Protein 3B57 (pdb70)

Organism: Listeria innocua serovar 6a (strain ATCC BAA-680 / CLIP 11262) (NCBI:txid272626)

Structure (mmCIF, N/CA/C/O backbone):
data_3B57
#
_entry.id   3B57
#
_cell.length_a   126.487
_cell.length_b   126.487
_cell.length_c   126.487
_cell.angle_alpha   90.00
_cell.angle_beta   90.00
_cell.angle_gamma   90.00
#
_symmetry.space_group_name_H-M   'P 41 3 2'
#
loop_
_entity.id
_entity.type
_entity.pdbx_description
1 polymer 'Lin1889 protein'
2 non-polymer 'MAGNESIUM ION'
#
loop_
_atom_site.group_PDB
_atom_site.id
_atom_site.type_symbol
_atom_site.label_atom_id
_atom_site.label_alt_id
_atom_site.label_comp_id
_atom_site.label_asym_id
_atom_site.label_entity_id
_atom_site.label_seq_id
_atom_site.pdbx_PDB_ins_code
_atom_site.Cartn_x
_atom_site.Cartn_y
_atom_site.Cartn_z
_atom_site.occupancy
_atom_site.B_iso_or_equiv
_atom_site.auth_seq_id
_atom_site.auth_comp_id
_atom_site.auth_asym_id
_atom_site.auth_atom_id
_atom_site.pdbx_PDB_model_num
ATOM 9 N N . ASN A 1 2 ? 68.762 38.499 49.794 1.00 77.62 2 ASN A N 1
ATOM 10 C CA . ASN A 1 2 ? 67.485 39.153 49.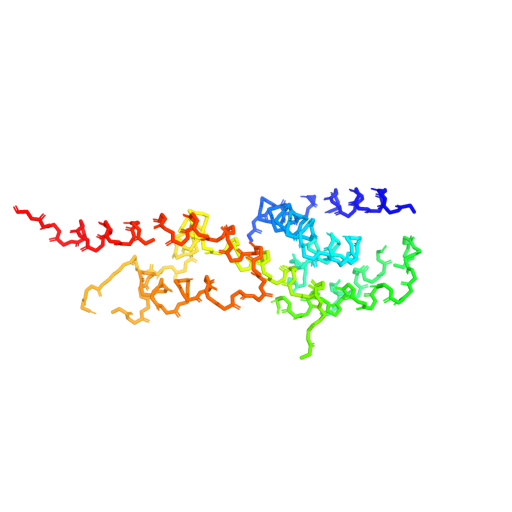503 1.00 74.24 2 ASN A CA 1
ATOM 11 C C . ASN A 1 2 ? 67.752 40.534 48.910 1.00 71.54 2 ASN A C 1
ATOM 12 O O . ASN A 1 2 ? 68.042 41.492 49.629 1.00 71.31 2 ASN A O 1
ATOM 17 N N . LYS A 1 3 ? 67.653 40.623 47.589 1.00 67.63 3 LYS A N 1
ATOM 18 C CA . LYS A 1 3 ? 67.901 41.866 46.876 1.00 63.06 3 LYS A CA 1
ATOM 19 C C . LYS A 1 3 ? 67.139 43.061 47.416 1.00 61.65 3 LYS A C 1
ATOM 20 O O . LYS A 1 3 ? 67.728 44.099 47.694 1.00 61.21 3 LYS A O 1
ATOM 26 N N . GLU A 1 4 ? 65.831 42.918 47.567 1.00 61.19 4 GLU A N 1
ATOM 27 C CA . GLU A 1 4 ? 65.019 44.026 48.051 1.00 60.84 4 GLU A CA 1
ATOM 28 C C . GLU A 1 4 ? 65.532 44.558 49.378 1.00 59.27 4 GLU A C 1
ATOM 29 O O . GLU A 1 4 ? 65.535 45.768 49.621 1.00 58.97 4 GLU A O 1
ATOM 35 N N . GLU A 1 5 ? 65.967 43.646 50.238 1.00 57.53 5 GLU A N 1
ATOM 36 C CA . GLU A 1 5 ? 66.476 44.033 51.544 1.00 56.00 5 GLU A CA 1
ATOM 37 C C . GLU A 1 5 ? 67.851 44.695 51.483 1.00 53.62 5 GLU A C 1
ATOM 38 O O . GLU A 1 5 ? 68.079 45.717 52.139 1.00 51.59 5 GLU A O 1
ATOM 44 N N . ILE A 1 6 ? 68.756 44.101 50.703 1.00 51.24 6 ILE A N 1
ATOM 45 C CA . ILE A 1 6 ? 70.110 44.617 50.536 1.00 49.06 6 ILE A CA 1
ATOM 46 C C . ILE A 1 6 ? 70.051 46.053 50.033 1.00 48.42 6 ILE A C 1
ATOM 47 O O . ILE A 1 6 ? 70.768 46.928 50.524 1.00 48.84 6 ILE A O 1
ATOM 52 N N . ILE A 1 7 ? 69.190 46.291 49.050 1.00 47.39 7 ILE A N 1
ATOM 53 C CA . ILE A 1 7 ? 69.038 47.628 48.495 1.00 46.21 7 ILE A CA 1
ATOM 54 C C . ILE A 1 7 ? 68.612 48.590 49.592 1.00 46.48 7 ILE A C 1
ATOM 55 O O . ILE A 1 7 ? 69.155 49.688 49.714 1.00 46.85 7 ILE A O 1
ATOM 60 N N . LEU A 1 8 ? 67.643 48.164 50.391 1.00 46.36 8 LEU A N 1
ATOM 61 C CA . LEU A 1 8 ? 67.130 48.987 51.477 1.00 46.74 8 LEU A CA 1
ATOM 62 C C . LEU A 1 8 ? 68.234 49.350 52.463 1.00 46.93 8 LEU A C 1
ATOM 63 O O . LEU A 1 8 ? 68.331 50.491 52.922 1.00 46.53 8 LEU A O 1
ATOM 68 N N . SER A 1 9 ? 69.053 48.356 52.791 1.00 47.01 9 SER A N 1
ATOM 69 C CA . SER A 1 9 ? 70.162 48.519 53.718 1.00 46.94 9 SER A CA 1
ATOM 70 C C . SER A 1 9 ? 71.174 49.528 53.173 1.00 46.36 9 SER A C 1
ATOM 71 O O . SER A 1 9 ? 71.575 50.465 53.863 1.00 44.16 9 SER A O 1
ATOM 74 N N . ALA A 1 10 ? 71.580 49.322 51.924 1.00 47.40 10 ALA A N 1
ATOM 75 C CA . ALA A 1 10 ? 72.529 50.208 51.266 1.00 47.57 10 ALA A CA 1
ATOM 76 C C . ALA A 1 10 ? 71.963 51.620 51.287 1.00 47.32 10 ALA A C 1
ATOM 77 O O . ALA A 1 10 ? 72.667 52.587 51.570 1.00 46.63 10 ALA A O 1
ATOM 79 N N . LYS A 1 11 ? 70.677 51.725 50.991 1.00 47.91 11 LYS A N 1
ATOM 80 C CA . LYS A 1 11 ? 70.005 53.011 50.972 1.00 48.91 11 LYS A CA 1
ATOM 81 C C . LYS A 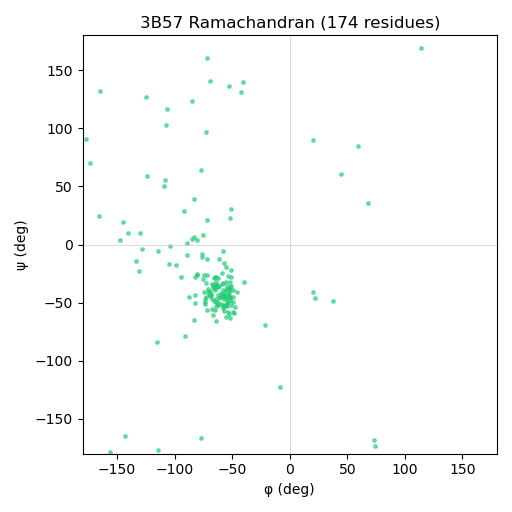1 11 ? 70.122 53.693 52.333 1.00 49.04 11 LYS A C 1
ATOM 82 O O . LYS A 1 11 ? 70.574 54.831 52.418 1.00 48.74 11 LYS A O 1
ATOM 88 N N . ASN A 1 12 ? 69.737 52.995 53.397 1.00 50.45 12 ASN A N 1
ATOM 89 C CA . ASN A 1 12 ? 69.802 53.568 54.744 1.00 52.09 12 ASN A CA 1
ATOM 90 C C . ASN A 1 12 ? 71.220 53.860 55.224 1.00 52.79 12 ASN A C 1
ATOM 91 O O . ASN A 1 12 ? 71.430 54.761 56.035 1.00 52.91 12 ASN A O 1
ATOM 96 N N . TRP A 1 13 ? 72.185 53.102 54.715 1.00 54.19 13 TRP A N 1
ATOM 97 C CA . TRP A 1 13 ? 73.582 53.289 55.079 1.00 54.61 13 TRP A CA 1
ATOM 98 C C . TRP A 1 13 ? 74.127 54.574 54.443 1.00 56.06 13 TRP A C 1
ATOM 99 O O . TRP A 1 13 ? 74.728 55.393 55.130 1.00 56.28 13 TRP A O 1
ATOM 118 N N . HIS A 1 15 ? 72.431 57.081 53.381 1.00 62.83 15 HIS A N 1
ATOM 119 C CA . HIS A 1 15 ? 71.667 58.197 53.924 1.00 64.08 15 HIS A CA 1
ATOM 120 C C . HIS A 1 15 ? 72.322 58.739 55.179 1.00 64.26 15 HIS A C 1
ATOM 121 O O . HIS A 1 15 ? 72.512 59.944 55.318 1.00 64.25 15 HIS A O 1
ATOM 128 N N . SER A 1 16 ? 72.664 57.841 56.093 1.00 64.96 16 SER A N 1
ATOM 129 C CA . SER A 1 16 ? 73.287 58.242 57.341 1.00 66.50 16 SER A CA 1
ATOM 130 C C . SER A 1 16 ? 74.779 58.419 57.154 1.00 66.80 16 SER A C 1
ATOM 131 O O . SER A 1 16 ? 75.575 58.070 58.022 1.00 67.71 16 SER A O 1
ATOM 134 N N . HIS A 1 17 ? 75.156 58.974 56.015 1.00 66.86 17 HIS A N 1
ATOM 135 C CA . HIS A 1 17 ? 76.560 59.186 55.730 1.00 67.54 17 HIS A CA 1
ATOM 136 C C . HIS A 1 17 ? 76.729 60.448 54.881 1.00 68.53 17 HIS A C 1
ATOM 137 O O . HIS A 1 17 ? 77.838 60.790 54.463 1.00 69.47 17 HIS A O 1
ATOM 144 N N . PHE A 1 18 ? 75.615 61.138 54.641 1.00 68.77 18 PHE A N 1
ATOM 145 C CA . PHE A 1 18 ? 75.596 62.357 53.835 1.00 67.58 18 PHE A CA 1
ATOM 146 C C . PHE A 1 18 ? 74.602 63.393 54.366 1.00 67.10 18 PHE A C 1
ATOM 147 O O . PHE A 1 18 ? 73.791 63.105 55.252 1.00 66.95 18 PHE A O 1
ATOM 155 N N . HIS A 1 25 ? 77.044 65.807 45.735 1.00 82.30 25 HIS A N 1
ATOM 156 C CA . HIS A 1 25 ? 76.824 66.746 46.824 1.00 82.10 25 HIS A CA 1
ATOM 157 C C . HIS A 1 25 ? 76.234 66.001 48.037 1.00 79.11 25 HIS A C 1
ATOM 158 O O . HIS A 1 25 ? 76.836 65.045 48.531 1.00 78.17 25 HIS A O 1
ATOM 165 N N . ASP A 1 26 ? 75.067 66.428 48.512 1.00 75.56 26 ASP A N 1
ATOM 166 C CA . ASP A 1 26 ? 74.437 65.789 49.663 1.00 72.43 26 ASP A CA 1
ATOM 167 C C . ASP A 1 26 ? 73.754 64.462 49.312 1.00 68.98 26 ASP A C 1
ATOM 168 O O . ASP A 1 26 ? 73.973 63.883 48.242 1.00 67.58 26 ASP A O 1
ATOM 173 N N . TRP A 1 27 ? 72.936 63.986 50.244 1.00 64.41 27 TRP A N 1
ATOM 174 C CA . TRP A 1 27 ? 72.184 62.753 50.079 1.00 59.09 27 TRP A CA 1
ATOM 175 C C . TRP A 1 27 ? 71.175 62.948 48.943 1.00 57.61 27 TRP A C 1
ATOM 176 O O . TRP A 1 27 ? 70.956 62.047 48.132 1.00 57.58 27 TRP A O 1
ATOM 187 N N . SER A 1 28 ? 70.580 64.137 48.880 1.00 55.32 28 SER A N 1
ATOM 188 C CA . SER A 1 28 ? 69.608 64.458 47.841 1.00 52.71 28 SER A CA 1
ATOM 189 C C . SER A 1 28 ? 70.139 64.088 46.459 1.00 51.77 28 SER A C 1
ATOM 190 O O . SER A 1 28 ? 69.395 63.600 45.605 1.00 51.15 28 SER A O 1
ATOM 193 N N . HIS A 1 29 ? 71.429 64.330 46.246 1.00 49.99 29 HIS A N 1
ATOM 194 C CA . HIS A 1 29 ? 72.064 64.027 44.970 1.00 46.51 29 HIS A CA 1
ATOM 195 C C . HIS A 1 29 ? 72.062 62.531 44.696 1.00 45.15 29 HIS A C 1
ATOM 196 O O . HIS A 1 29 ? 71.561 62.082 43.666 1.00 44.89 29 HIS A O 1
ATOM 203 N N . ILE A 1 30 ? 72.629 61.758 45.616 1.00 43.26 30 ILE A N 1
ATOM 204 C CA . ILE A 1 30 ? 72.674 60.312 45.449 1.00 42.25 30 ILE A CA 1
ATOM 205 C C . ILE A 1 30 ? 71.285 59.733 45.160 1.00 41.48 30 ILE A C 1
ATOM 206 O O . ILE A 1 30 ? 71.070 59.126 44.107 1.00 40.44 30 ILE A O 1
ATOM 211 N N . LYS A 1 31 ? 70.336 59.933 46.070 1.00 40.09 31 LYS A N 1
ATOM 212 C CA . LYS A 1 31 ? 68.993 59.416 45.833 1.00 40.16 31 LYS A CA 1
ATOM 213 C C . LYS A 1 31 ? 68.432 59.814 44.447 1.00 39.00 31 LYS A C 1
ATOM 214 O O . LYS A 1 31 ? 67.609 59.094 43.889 1.00 39.80 31 LYS A O 1
ATOM 220 N N . ARG A 1 32 ? 68.860 60.947 43.890 1.00 37.64 32 ARG A N 1
ATOM 221 C CA . ARG A 1 32 ? 68.379 61.361 42.563 1.00 35.63 32 ARG A CA 1
ATOM 222 C C . ARG A 1 32 ? 69.034 60.477 41.497 1.00 35.71 32 ARG A C 1
ATOM 223 O O . ARG A 1 32 ? 68.359 59.975 40.600 1.00 35.98 32 ARG A O 1
ATOM 231 N N . VAL A 1 33 ? 70.348 60.284 41.603 1.00 35.07 33 VAL A N 1
ATOM 232 C CA . VAL A 1 33 ? 71.074 59.456 40.644 1.00 33.85 33 VAL A CA 1
ATOM 233 C C . VAL A 1 33 ? 70.552 58.027 40.707 1.00 33.29 33 VAL A C 1
ATOM 234 O O . VAL A 1 33 ? 70.599 57.288 39.724 1.00 33.36 33 VAL A O 1
ATOM 238 N N . TRP A 1 34 ? 70.060 57.658 41.884 1.00 32.13 34 TRP A N 1
ATOM 239 C CA . TRP A 1 34 ? 69.490 56.343 42.122 1.00 31.56 34 TRP A CA 1
ATOM 240 C C . TRP A 1 34 ? 68.141 56.289 41.399 1.00 31.75 34 TRP A C 1
ATOM 241 O O . TRP A 1 34 ? 67.918 55.421 40.551 1.00 31.27 34 TRP A O 1
ATOM 252 N N . LYS A 1 35 ? 67.250 57.226 41.718 1.00 31.81 35 LYS A N 1
ATOM 253 C CA . LYS A 1 35 ? 65.938 57.274 41.072 1.00 31.87 35 LYS A CA 1
ATOM 254 C C . LYS A 1 35 ? 66.094 57.387 39.560 1.00 32.57 35 LYS A C 1
ATOM 255 O O . LYS A 1 35 ? 65.371 56.744 38.796 1.00 32.58 35 LYS A O 1
ATOM 261 N N . LEU A 1 36 ? 67.044 58.217 39.142 1.00 32.01 36 LEU A N 1
ATOM 262 C CA . LEU A 1 36 ? 67.301 58.452 37.733 1.00 32.86 36 LEU A CA 1
ATOM 263 C C . LEU A 1 36 ? 67.775 57.199 37.018 1.00 33.57 36 LEU A C 1
ATOM 264 O O . LEU A 1 36 ? 67.288 56.864 35.937 1.00 34.27 36 LEU A O 1
ATOM 269 N N . SER A 1 37 ? 68.733 56.500 37.611 1.00 33.36 37 SER A N 1
ATOM 270 C CA . SER A 1 37 ? 69.216 55.294 36.966 1.00 33.00 37 SER A CA 1
ATOM 271 C C . SER A 1 37 ? 68.095 54.244 36.971 1.00 32.65 37 SER A C 1
ATOM 272 O O . SER A 1 37 ? 67.967 53.465 36.028 1.00 32.46 37 SER A O 1
ATOM 275 N N . LYS A 1 38 ? 67.274 54.222 38.017 1.00 31.28 38 LYS A N 1
ATOM 276 C CA . LYS A 1 38 ? 66.179 53.266 38.050 1.00 31.91 38 LYS A CA 1
ATOM 277 C C . LYS A 1 38 ? 65.267 53.511 36.843 1.00 33.96 38 LYS A C 1
ATOM 278 O O . LYS A 1 38 ? 64.961 52.582 36.087 1.00 35.47 38 LYS A O 1
ATOM 284 N N . GLU A 1 39 ? 64.859 54.769 36.660 1.00 35.57 39 GLU A N 1
ATOM 285 C CA . GLU A 1 39 ? 63.981 55.193 35.556 1.00 34.58 39 GLU A CA 1
ATOM 286 C C . GLU A 1 39 ? 64.542 54.793 34.196 1.00 32.53 39 GLU A C 1
ATOM 287 O O . GLU A 1 39 ? 63.843 54.231 33.364 1.00 33.22 39 GLU A O 1
ATOM 293 N N . ILE A 1 40 ? 65.809 55.102 33.983 1.00 30.02 40 ILE A N 1
ATOM 294 C CA . ILE A 1 40 ? 66.475 54.784 32.747 1.00 30.81 40 ILE A CA 1
ATOM 295 C C . ILE A 1 40 ? 66.487 53.294 32.397 1.00 34.75 40 ILE A C 1
ATOM 296 O O . ILE A 1 40 ? 66.257 52.913 31.240 1.00 36.11 40 ILE A O 1
ATOM 301 N N . GLN A 1 41 ? 66.762 52.444 33.387 1.00 35.99 41 GLN A N 1
ATOM 302 C CA . GLN A 1 41 ? 66.847 51.007 33.130 1.00 35.77 41 GLN A CA 1
ATOM 303 C C . GLN A 1 41 ? 65.520 50.426 32.677 1.00 35.52 41 GLN A C 1
ATOM 304 O O . GLN A 1 41 ? 65.483 49.538 31.819 1.00 34.33 41 GLN A O 1
ATOM 310 N N . SER A 1 42 ? 64.436 50.946 33.245 1.00 35.43 42 SER A N 1
ATOM 311 C CA . SER A 1 42 ? 63.096 50.484 32.904 1.00 35.74 42 SER A CA 1
ATOM 312 C C . SER A 1 42 ? 62.819 50.635 31.410 1.00 34.22 42 SER A C 1
ATOM 313 O O . SER A 1 42 ? 61.775 50.212 30.919 1.00 33.28 42 SER A O 1
ATOM 316 N N . LYS A 1 43 ? 63.745 51.252 30.691 1.00 33.40 43 LYS A N 1
ATOM 317 C CA . LYS A 1 43 ? 63.557 51.425 29.265 1.00 33.77 43 LYS A CA 1
ATOM 318 C C . LYS A 1 43 ? 64.798 51.049 28.493 1.00 34.58 43 LYS A C 1
ATOM 319 O O . LYS A 1 43 ? 64.753 50.891 27.273 1.00 35.35 43 LYS A O 1
ATOM 325 N N . GLU A 1 44 ? 65.916 50.905 29.190 1.00 33.96 44 GLU A N 1
ATOM 326 C CA . GLU A 1 44 ? 67.150 50.524 28.513 1.00 34.85 44 GLU A CA 1
ATOM 327 C C . GLU A 1 44 ? 67.631 49.147 28.961 1.00 35.23 44 GLU A C 1
ATOM 328 O O . GLU A 1 44 ? 68.606 48.617 28.433 1.00 34.65 44 GLU A O 1
ATOM 334 N N . GLY A 1 45 ? 66.948 48.574 29.945 1.00 34.94 45 GLY A N 1
ATOM 335 C CA . GLY A 1 45 ? 67.330 47.259 30.426 1.00 36.20 45 GLY A CA 1
ATOM 336 C C . GLY A 1 45 ? 68.586 47.206 31.279 1.00 35.82 45 GLY A C 1
ATOM 337 O O . GLY A 1 45 ? 69.147 48.245 31.627 1.00 38.00 45 GLY A O 1
ATOM 338 N N . GLY A 1 46 ? 69.016 45.988 31.617 1.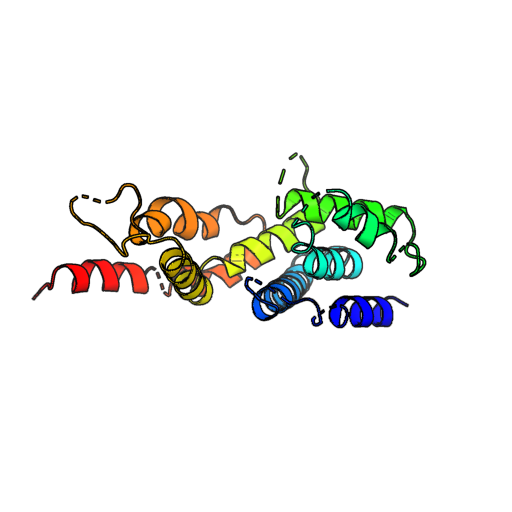00 33.78 46 GLY A N 1
ATOM 339 C CA . GLY A 1 46 ? 70.204 45.781 32.431 1.00 30.76 46 GLY A CA 1
ATOM 340 C C . GLY A 1 46 ? 69.853 45.182 33.782 1.00 30.06 46 GLY A C 1
ATOM 341 O O . GLY A 1 46 ? 68.679 45.112 34.140 1.00 29.05 46 GLY A O 1
ATOM 342 N N . ASP A 1 47 ? 70.868 44.745 34.526 1.00 29.13 47 ASP A N 1
ATOM 343 C CA . ASP A 1 47 ? 70.687 44.154 35.859 1.00 30.74 47 ASP A CA 1
ATOM 344 C C . ASP A 1 47 ? 70.327 45.279 36.834 1.00 31.36 47 ASP A C 1
ATOM 345 O O . ASP A 1 47 ? 71.208 45.971 37.358 1.00 30.84 47 ASP A O 1
ATOM 350 N N . LEU A 1 48 ? 69.034 45.444 37.087 1.00 30.81 48 LEU A N 1
ATOM 351 C CA . LEU A 1 48 ? 68.552 46.491 37.981 1.00 30.90 48 LEU A CA 1
ATOM 352 C C . LEU A 1 48 ? 69.228 46.504 39.357 1.00 32.57 48 LEU A C 1
ATOM 353 O O . LEU A 1 48 ? 69.509 47.567 39.920 1.00 33.06 48 LEU A O 1
ATOM 358 N N . PHE A 1 49 ? 69.488 45.323 39.903 1.00 34.35 49 PHE A N 1
ATOM 359 C CA . PHE A 1 49 ? 70.121 45.221 41.214 1.00 35.29 49 PHE A CA 1
ATOM 360 C C . PHE A 1 49 ? 71.567 45.678 41.151 1.00 35.79 49 PHE A C 1
ATOM 361 O O . PHE A 1 49 ? 72.079 46.338 42.057 1.00 34.86 49 PHE A O 1
ATOM 369 N N . THR A 1 50 ? 72.227 45.311 40.070 1.00 35.97 50 THR A N 1
ATOM 370 C CA . THR A 1 50 ? 73.607 45.683 39.894 1.00 37.55 50 THR A CA 1
ATOM 371 C C . THR A 1 50 ? 73.728 47.209 39.715 1.00 38.25 50 THR A C 1
ATOM 372 O O . THR A 1 50 ? 74.690 47.828 40.189 1.00 38.41 50 THR A O 1
ATOM 376 N N . ILE A 1 51 ? 72.722 47.792 39.055 1.00 37.24 51 ILE A N 1
ATOM 377 C CA . ILE A 1 51 ? 72.621 49.231 38.768 1.00 34.97 51 ILE A CA 1
ATOM 378 C C . ILE A 1 51 ? 72.262 50.036 40.012 1.00 33.95 51 ILE A C 1
ATOM 379 O O . ILE A 1 51 ? 72.921 51.018 40.345 1.00 33.94 51 ILE A O 1
ATOM 384 N N . GLU A 1 52 ? 71.205 49.607 40.688 1.00 33.62 52 GLU A N 1
ATOM 385 C CA . GLU A 1 52 ? 70.719 50.274 41.887 1.00 33.17 52 GLU A CA 1
ATOM 386 C C . GLU A 1 52 ? 71.798 50.486 42.965 1.00 33.40 52 GLU A C 1
ATOM 387 O O . GLU A 1 52 ? 71.815 51.527 43.621 1.00 33.96 52 GLU A O 1
ATOM 393 N N . LEU A 1 53 ? 72.696 49.516 43.145 1.00 32.62 53 LEU A N 1
ATOM 394 C CA . LEU A 1 53 ? 73.740 49.656 44.153 1.00 32.98 53 LEU A CA 1
ATOM 395 C C . LEU A 1 53 ? 74.892 50.477 43.631 1.00 34.22 53 LEU A C 1
ATOM 396 O O . LEU A 1 53 ? 75.422 51.327 44.344 1.00 36.91 53 LEU A O 1
ATOM 401 N N . ALA A 1 54 ? 75.307 50.237 42.398 1.00 33.16 54 ALA A N 1
ATOM 402 C CA . ALA A 1 54 ? 76.409 51.029 41.895 1.00 33.45 54 ALA A CA 1
ATOM 403 C C . ALA A 1 54 ? 75.981 52.488 41.988 1.00 35.26 54 ALA A C 1
ATOM 404 O O . ALA A 1 54 ? 76.778 53.343 42.354 1.00 37.85 54 ALA A O 1
ATOM 406 N N . ALA A 1 55 ? 74.714 52.770 41.688 1.00 36.14 55 ALA A N 1
ATOM 407 C CA . ALA A 1 55 ? 74.207 54.141 41.750 1.00 36.81 55 ALA A CA 1
ATOM 408 C C . ALA A 1 55 ? 74.275 54.712 43.159 1.00 37.82 55 ALA A C 1
ATOM 409 O O . ALA A 1 55 ? 74.650 55.865 43.348 1.00 39.00 55 ALA A O 1
ATOM 411 N N . LEU A 1 56 ? 73.889 53.908 44.142 1.00 38.29 56 LEU A N 1
ATOM 412 C CA . LEU A 1 56 ? 73.914 54.355 45.519 1.00 38.79 56 LEU A CA 1
ATOM 413 C C . LEU A 1 56 ? 75.322 54.489 46.099 1.00 41.41 56 LEU A C 1
ATOM 414 O O . LEU A 1 56 ? 75.524 55.279 47.019 1.00 42.85 56 LEU A O 1
ATOM 419 N N . PHE A 1 57 ? 76.289 53.734 45.572 1.00 42.73 57 PHE A N 1
ATOM 420 C CA . PHE A 1 57 ? 77.665 53.808 46.072 1.00 45.31 57 PHE A CA 1
ATOM 421 C C . PHE A 1 57 ? 78.593 54.581 45.140 1.00 48.60 57 PHE A C 1
ATOM 422 O O . PHE A 1 57 ? 79.769 54.745 45.449 1.00 50.12 57 PHE A O 1
ATOM 430 N N . HIS A 1 58 ? 78.080 55.059 44.010 1.00 51.75 58 HIS A N 1
ATOM 431 C CA . HIS A 1 58 ? 78.921 55.770 43.048 1.00 54.67 58 HIS A CA 1
ATOM 432 C C . HIS A 1 58 ? 79.653 56.954 43.647 1.00 56.91 58 HIS A C 1
ATOM 433 O O . HIS A 1 58 ? 80.653 57.416 43.101 1.00 56.53 58 HIS A O 1
ATOM 440 N N . ASP A 1 59 ? 79.159 57.424 44.784 1.00 60.37 59 ASP A N 1
ATOM 441 C CA . ASP A 1 59 ? 79.740 58.585 45.435 1.00 64.22 59 ASP A CA 1
ATOM 442 C C . ASP A 1 59 ? 80.163 58.295 46.862 1.00 65.34 59 ASP A C 1
ATOM 443 O O . ASP A 1 59 ? 79.697 58.941 47.797 1.00 65.77 59 ASP A O 1
ATOM 448 N N . TYR A 1 60 ? 81.052 57.330 47.029 1.00 66.92 60 TYR A N 1
ATOM 449 C CA . TYR A 1 60 ? 81.513 56.968 48.356 1.00 68.21 60 TYR A CA 1
ATOM 450 C C . TYR A 1 60 ? 83.026 56.906 48.331 1.00 70.51 60 TYR A C 1
ATOM 451 O O . TYR A 1 60 ? 83.698 57.046 49.356 1.00 69.98 60 TYR A O 1
ATOM 460 N N . SER A 1 61 ? 83.551 56.700 47.130 1.00 73.91 61 SER A N 1
ATOM 461 C CA . SER A 1 61 ? 84.984 56.607 46.915 1.00 76.32 61 SER A CA 1
ATOM 462 C C . SER A 1 61 ? 85.659 57.985 46.934 1.00 77.82 61 SER A C 1
ATOM 463 O O . SER A 1 61 ? 86.202 58.439 45.923 1.00 78.60 61 SER A O 1
ATOM 466 N N . ASP A 1 62 ? 85.613 58.641 48.094 1.00 79.39 62 ASP A N 1
ATOM 467 C CA . ASP A 1 62 ? 86.224 59.960 48.286 1.00 81.01 62 ASP A CA 1
ATOM 468 C C . ASP A 1 62 ? 86.173 60.415 49.750 1.00 80.30 62 ASP A C 1
ATOM 469 O O . ASP A 1 62 ? 86.716 59.763 50.639 1.00 78.92 62 ASP A O 1
ATOM 474 N N . GLN A 1 70 ? 91.484 54.109 48.638 1.00 79.56 70 GLN A N 1
ATOM 475 C CA . GLN A 1 70 ? 91.176 52.752 48.209 1.00 80.17 70 GLN A CA 1
ATOM 476 C C . GLN A 1 70 ? 90.565 51.935 49.348 1.00 80.32 70 GLN A C 1
ATOM 477 O O . GLN A 1 70 ? 90.064 50.825 49.135 1.00 80.82 70 GLN A O 1
ATOM 483 N N . GLU A 1 71 ? 90.614 52.482 50.560 1.00 79.23 71 GLU A N 1
ATOM 484 C CA . GLU A 1 71 ? 90.051 51.804 51.726 1.00 77.49 71 GLU A CA 1
ATOM 485 C C . GLU A 1 71 ? 88.531 51.828 51.600 1.00 75.18 71 GLU A C 1
ATOM 486 O O . GLU A 1 71 ? 87.853 50.841 51.893 1.00 75.11 71 GLU A O 1
ATOM 492 N N . ALA A 1 72 ? 88.009 52.965 51.153 1.00 72.49 72 ALA A N 1
ATOM 493 C CA . ALA A 1 72 ? 86.576 53.128 50.966 1.00 69.72 72 ALA A CA 1
ATOM 494 C C . ALA A 1 72 ? 86.085 51.992 50.082 1.00 67.72 72 ALA A C 1
ATOM 495 O O . ALA A 1 72 ? 85.107 51.320 50.396 1.00 67.04 72 ALA A O 1
ATOM 497 N N . THR A 1 73 ? 86.777 51.785 48.971 1.00 66.07 73 THR A N 1
ATOM 498 C CA . THR A 1 73 ? 86.418 50.724 48.044 1.00 65.05 73 THR A CA 1
ATOM 499 C C . THR A 1 73 ? 86.414 49.381 48.757 1.00 64.48 73 THR A C 1
ATOM 500 O O . THR A 1 73 ? 85.484 48.581 48.617 1.00 65.30 73 THR A O 1
ATOM 504 N N . LYS A 1 74 ? 87.467 49.131 49.523 1.00 62.55 74 LYS A N 1
ATOM 505 C CA . LYS A 1 74 ? 87.569 47.877 50.233 1.00 60.84 74 LYS A CA 1
ATOM 506 C C . LYS A 1 74 ? 86.448 47.764 51.268 1.00 59.39 74 LYS A C 1
ATOM 507 O O . LYS A 1 74 ? 86.011 46.661 51.603 1.00 60.88 74 LYS A O 1
ATOM 513 N N . THR A 1 75 ? 85.968 48.902 51.761 1.00 56.16 75 THR A N 1
ATOM 514 C CA . THR A 1 75 ? 84.882 48.907 52.742 1.00 52.95 75 THR A CA 1
ATOM 515 C C . THR A 1 75 ? 83.577 48.441 52.099 1.00 51.38 75 THR A C 1
ATOM 516 O O . THR A 1 75 ? 82.818 47.665 52.686 1.00 50.50 75 THR A O 1
ATOM 520 N N . LEU A 1 76 ? 83.322 48.929 50.890 1.00 49.45 76 LEU A N 1
ATOM 521 C CA . LEU A 1 76 ? 82.124 48.540 50.166 1.00 48.39 76 LEU A CA 1
ATOM 522 C C . LEU A 1 76 ? 82.165 47.036 49.905 1.00 48.00 76 LEU A C 1
ATOM 523 O O . LEU A 1 76 ? 81.215 46.312 50.230 1.00 46.56 76 LEU A O 1
ATOM 528 N N . ILE A 1 77 ? 83.266 46.559 49.327 1.00 47.13 77 ILE A N 1
ATOM 529 C CA . ILE A 1 77 ? 83.374 45.134 49.039 1.00 47.25 77 ILE A CA 1
ATOM 530 C C . ILE A 1 77 ? 82.992 44.347 50.286 1.00 48.66 77 ILE A C 1
ATOM 531 O O . ILE A 1 77 ? 82.162 43.436 50.237 1.00 49.44 77 ILE A O 1
ATOM 536 N N . ASN A 1 78 ? 83.588 44.725 51.407 1.00 48.85 78 ASN A N 1
ATOM 537 C CA . ASN A 1 78 ? 83.302 44.078 52.672 1.00 49.53 78 ASN A CA 1
ATOM 538 C C . ASN A 1 78 ? 81.811 44.065 52.957 1.00 49.29 78 ASN A C 1
ATOM 539 O O . ASN A 1 78 ? 81.204 43.008 53.132 1.00 47.91 78 ASN A O 1
ATOM 544 N N . TRP A 1 79 ? 81.228 45.255 53.001 1.00 50.46 79 TRP A N 1
ATOM 545 C CA . TRP A 1 79 ? 79.808 45.386 53.263 1.00 51.51 79 TRP A CA 1
ATOM 546 C C . TRP A 1 79 ? 79.042 44.476 52.301 1.00 52.93 79 TRP A C 1
ATOM 547 O O . TRP A 1 79 ? 78.041 43.871 52.676 1.00 53.92 79 TRP A O 1
ATOM 566 N N . GLU A 1 81 ? 80.242 41.618 50.624 1.00 55.91 81 GLU A N 1
ATOM 567 C CA . GLU A 1 81 ? 80.512 40.202 50.816 1.00 54.28 81 GLU A CA 1
ATOM 568 C C . GLU A 1 81 ? 79.681 39.786 52.021 1.00 54.05 81 GLU A C 1
ATOM 569 O O . GLU A 1 81 ? 79.063 38.725 52.022 1.00 54.12 81 GLU A O 1
ATOM 575 N N . THR A 1 82 ? 79.639 40.651 53.029 1.00 53.57 82 THR A N 1
ATOM 576 C CA . THR A 1 82 ? 78.865 40.374 54.229 1.00 55.15 82 THR A CA 1
ATOM 577 C C . THR A 1 82 ? 77.390 40.163 53.895 1.00 54.80 82 THR A C 1
ATOM 578 O O . THR A 1 82 ? 76.664 39.507 54.639 1.00 55.11 82 THR A O 1
ATOM 582 N N . LYS A 1 83 ? 76.940 40.729 52.784 1.00 54.51 83 LYS A N 1
ATOM 583 C CA . LYS A 1 83 ? 75.550 40.568 52.383 1.00 53.98 83 LYS A CA 1
ATOM 584 C C . LYS A 1 83 ? 75.416 39.324 51.521 1.00 54.18 83 LYS A C 1
ATOM 585 O O . LYS A 1 83 ? 74.331 39.001 51.041 1.00 55.30 83 LYS A O 1
ATOM 591 N N . GLU A 1 84 ? 76.531 38.631 51.323 1.00 53.05 84 GLU A N 1
ATOM 592 C CA . GLU A 1 8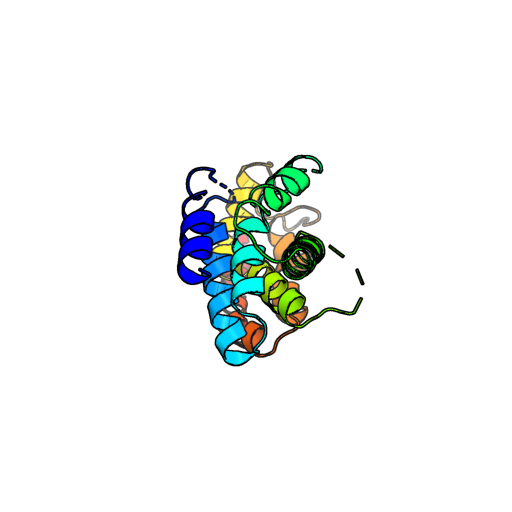4 ? 76.531 37.408 50.541 1.00 52.03 84 GLU A CA 1
ATOM 593 C C . GLU A 1 84 ? 76.249 37.655 49.068 1.00 50.33 84 GLU A C 1
ATOM 594 O O . GLU A 1 84 ? 75.583 36.852 48.417 1.00 50.38 84 GLU A O 1
ATOM 600 N N . ILE A 1 85 ? 76.729 38.768 48.535 1.00 48.85 85 ILE A N 1
ATOM 601 C CA . ILE A 1 85 ? 76.515 39.027 47.121 1.00 47.50 85 ILE A CA 1
ATOM 602 C C . ILE A 1 85 ? 77.638 38.290 46.397 1.00 47.26 85 ILE A C 1
ATOM 603 O O . ILE A 1 85 ? 78.806 38.512 46.685 1.00 46.82 85 ILE A O 1
ATOM 608 N N . PRO A 1 86 ? 77.301 37.384 45.468 1.00 47.25 86 PRO A N 1
ATOM 609 C CA . PRO A 1 86 ? 78.328 36.638 44.727 1.00 47.45 86 PRO A CA 1
ATOM 610 C C . PRO A 1 86 ? 79.467 37.586 44.375 1.00 49.15 86 PRO A C 1
ATOM 611 O O . PRO A 1 86 ? 79.209 38.733 44.013 1.00 50.43 86 PRO A O 1
ATOM 615 N N . SER A 1 87 ? 80.715 37.132 44.477 1.00 50.46 87 SER A N 1
ATOM 616 C CA . SER A 1 87 ? 81.850 38.012 44.178 1.00 51.80 87 SER A CA 1
ATOM 617 C C . SER A 1 87 ? 81.812 38.489 42.736 1.00 53.42 87 SER A C 1
ATOM 618 O O . SER A 1 87 ? 82.545 39.401 42.351 1.00 53.74 87 SER A O 1
ATOM 621 N N . GLU A 1 88 ? 80.960 37.861 41.937 1.00 55.68 88 GLU A N 1
ATOM 622 C CA . GLU A 1 88 ? 80.841 38.239 40.541 1.00 58.05 88 GLU A CA 1
ATOM 623 C C . GLU A 1 88 ? 80.087 39.566 40.403 1.00 56.71 88 GLU A C 1
ATOM 624 O O . GLU A 1 88 ? 80.460 40.418 39.598 1.00 56.63 88 GLU A O 1
ATOM 630 N N . LEU A 1 89 ? 79.030 39.730 41.192 1.00 55.34 89 LEU A N 1
ATOM 631 C CA . LEU A 1 89 ? 78.242 40.954 41.175 1.00 54.31 89 LEU A CA 1
ATOM 632 C C . LEU A 1 89 ? 79.059 42.102 41.759 1.00 54.02 89 LEU A C 1
ATOM 633 O O . LEU A 1 89 ? 79.062 43.205 41.211 1.00 53.70 89 LEU A O 1
ATOM 638 N N . ILE A 1 90 ? 79.747 41.838 42.871 1.00 53.24 90 ILE A N 1
ATOM 639 C CA . ILE A 1 90 ? 80.578 42.845 43.529 1.00 51.35 90 ILE A CA 1
ATOM 640 C C . ILE A 1 90 ? 81.542 43.400 42.492 1.00 52.45 90 ILE A C 1
ATOM 641 O O . ILE A 1 90 ? 81.784 44.607 42.417 1.00 53.63 90 ILE A O 1
ATOM 646 N N . LYS A 1 91 ? 82.097 42.501 41.690 1.00 52.30 91 LYS A N 1
ATOM 647 C CA . LYS A 1 91 ? 83.045 42.902 40.664 1.00 53.05 91 LYS A CA 1
ATOM 648 C C . LYS A 1 91 ? 82.392 43.915 39.718 1.00 52.38 91 LYS A C 1
ATOM 649 O O . LYS A 1 91 ? 82.911 45.019 39.527 1.00 50.53 91 LYS A O 1
ATOM 655 N N . LYS A 1 92 ? 81.241 43.545 39.154 1.00 51.75 92 LYS A N 1
ATOM 656 C CA . LYS A 1 92 ? 80.517 44.423 38.235 1.00 51.70 92 LYS A CA 1
ATOM 657 C C . LYS A 1 92 ? 80.169 45.770 38.881 1.00 51.32 92 LYS A C 1
ATOM 658 O O . LYS A 1 92 ? 80.457 46.837 38.322 1.00 50.82 92 LYS A O 1
ATOM 664 N N . ILE A 1 93 ? 79.547 45.711 40.056 1.00 50.44 93 ILE A N 1
ATOM 665 C CA . ILE A 1 93 ? 79.160 46.911 40.786 1.00 50.20 93 ILE A CA 1
ATOM 666 C C . ILE A 1 93 ? 80.357 47.851 40.944 1.00 51.12 93 ILE A C 1
ATOM 667 O O . ILE A 1 93 ? 80.250 49.055 40.699 1.00 51.72 93 ILE A O 1
ATOM 672 N N . ILE A 1 94 ? 81.504 47.311 41.334 1.00 50.92 94 ILE A N 1
ATOM 673 C CA . ILE A 1 94 ? 82.669 48.164 41.481 1.00 51.03 94 ILE A CA 1
ATOM 674 C C . ILE A 1 94 ? 83.153 48.686 40.131 1.00 52.02 94 ILE A C 1
ATOM 675 O O . ILE A 1 94 ? 83.472 49.868 40.004 1.00 52.19 94 ILE A O 1
ATOM 680 N N . ARG A 1 95 ? 83.196 47.814 39.124 1.00 53.65 95 ARG A N 1
ATOM 681 C CA . ARG A 1 95 ? 83.624 48.216 37.782 1.00 54.90 95 ARG A CA 1
ATOM 682 C C . ARG A 1 95 ? 82.777 49.402 37.302 1.00 53.56 95 ARG A C 1
ATOM 683 O O . ARG A 1 95 ? 83.290 50.321 36.660 1.00 52.10 95 ARG A O 1
ATOM 691 N N . ILE A 1 96 ? 81.483 49.369 37.627 1.00 51.49 96 ILE A N 1
ATOM 692 C CA . ILE A 1 96 ? 80.553 50.430 37.252 1.00 48.93 96 ILE A CA 1
ATOM 693 C C . ILE A 1 96 ? 80.936 51.737 37.931 1.00 49.63 96 ILE A C 1
ATOM 694 O O . ILE A 1 96 ? 81.095 52.768 37.275 1.00 50.32 96 ILE A O 1
ATOM 699 N N . ILE A 1 97 ? 81.084 51.690 39.249 1.00 49.04 97 ILE A N 1
ATOM 700 C CA . ILE A 1 97 ? 81.440 52.877 40.000 1.00 49.30 97 ILE A CA 1
ATOM 701 C C . ILE A 1 97 ? 82.676 53.553 39.412 1.00 52.58 97 ILE A C 1
ATOM 702 O O . ILE A 1 97 ? 82.795 54.778 39.443 1.00 53.56 97 ILE A O 1
ATOM 707 N N . GLN A 1 98 ? 83.583 52.758 38.853 1.00 55.83 98 GLN A N 1
ATOM 708 C CA . GLN A 1 98 ? 84.804 53.296 38.255 1.00 59.00 98 GLN A CA 1
ATOM 709 C C . GLN A 1 98 ? 84.557 54.060 36.955 1.00 60.49 98 GLN A C 1
ATOM 710 O O . GLN A 1 98 ? 85.195 55.078 36.700 1.00 61.38 98 GLN A O 1
ATOM 716 N N . SER A 1 99 ? 83.636 53.570 36.133 1.00 62.09 99 SER A N 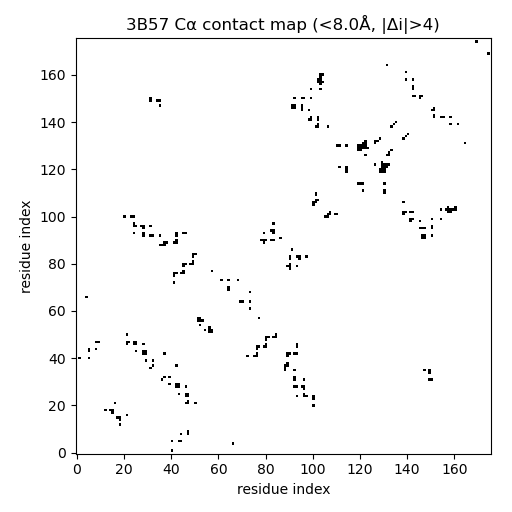1
ATOM 717 C CA . SER A 1 99 ? 83.336 54.229 34.870 1.00 63.18 99 SER A CA 1
ATOM 718 C C . SER A 1 99 ? 82.493 55.482 35.093 1.00 64.15 99 SER A C 1
ATOM 719 O O . SER A 1 99 ? 82.261 56.262 34.170 1.00 64.53 99 SER A O 1
ATOM 722 N N . VAL A 1 100 ? 82.039 55.674 36.325 1.00 64.86 100 VAL A N 1
ATOM 723 C CA . VAL A 1 100 ? 81.228 56.834 36.664 1.00 65.54 100 VAL A CA 1
ATOM 724 C C . VAL A 1 100 ? 82.109 57.979 37.133 1.00 66.83 100 VAL A C 1
ATOM 725 O O . VAL A 1 100 ? 82.386 58.912 36.381 1.00 66.13 100 VAL A O 1
ATOM 729 N N . SER A 1 101 ? 82.541 57.897 38.388 1.00 69.27 101 SER A N 1
ATOM 730 C CA . SER A 1 101 ? 83.403 58.912 38.977 1.00 70.87 101 SER A CA 1
ATOM 731 C C . SER A 1 101 ? 84.858 58.509 38.769 1.00 70.54 101 SER A C 1
ATOM 732 O O . SER A 1 101 ? 85.296 58.322 37.635 1.00 70.74 101 SER A O 1
ATOM 735 N N . ALA A 1 111 ? 84.544 50.122 25.764 1.00 56.90 111 ALA A N 1
ATOM 736 C CA . ALA A 1 111 ? 83.870 48.893 26.172 1.00 57.69 111 ALA A CA 1
ATOM 737 C C . ALA A 1 111 ? 83.072 49.137 27.450 1.00 57.55 111 ALA A C 1
ATOM 738 O O . ALA A 1 111 ? 83.592 48.978 28.558 1.00 58.51 111 ALA A O 1
ATOM 740 N N . LEU A 1 112 ? 81.811 49.532 27.290 1.00 55.44 112 LEU A N 1
ATOM 741 C CA . LEU A 1 112 ? 80.938 49.810 28.424 1.00 52.43 112 LEU A CA 1
ATOM 742 C C . LEU A 1 112 ? 79.649 48.996 28.362 1.00 50.85 112 LEU A C 1
ATOM 743 O O . LEU A 1 112 ? 78.936 49.003 27.358 1.00 50.21 112 LEU A O 1
ATOM 748 N N . THR A 1 113 ? 79.367 48.285 29.447 1.00 48.91 113 THR A N 1
ATOM 749 C CA . THR A 1 113 ? 78.161 47.474 29.558 1.00 47.20 113 THR A CA 1
ATOM 750 C C . THR A 1 113 ? 76.999 48.465 29.706 1.00 46.49 113 THR A C 1
ATOM 751 O O . THR A 1 113 ? 77.223 49.621 30.060 1.00 46.23 113 THR A O 1
ATOM 755 N N . ILE A 1 114 ? 75.764 48.045 29.444 1.00 45.30 114 ILE A N 1
ATOM 756 C CA . ILE A 1 114 ? 74.670 48.995 29.575 1.00 43.63 114 ILE A CA 1
ATOM 757 C C . ILE A 1 114 ? 74.544 49.488 31.008 1.00 43.67 114 ILE A C 1
ATOM 758 O O . ILE A 1 114 ? 74.234 50.658 31.241 1.00 44.42 114 ILE A O 1
ATOM 763 N N . GLU A 1 115 ? 74.783 48.605 31.974 1.00 42.31 115 GLU A N 1
ATOM 764 C CA . GLU A 1 115 ? 74.699 49.012 33.373 1.00 41.24 115 GLU A CA 1
ATOM 765 C C . GLU A 1 115 ? 75.666 50.177 33.613 1.00 40.74 115 GLU A C 1
ATOM 766 O O . GLU A 1 115 ? 75.314 51.162 34.257 1.00 39.62 115 GLU A O 1
ATOM 772 N N . GLU A 1 116 ? 76.883 50.072 33.090 1.00 40.75 116 GLU A N 1
ATOM 773 C CA . GLU A 1 116 ? 77.838 51.154 33.266 1.00 42.55 116 GLU A CA 1
ATOM 774 C C . GLU A 1 116 ? 77.368 52.410 32.535 1.00 42.23 116 GLU A C 1
ATOM 775 O O . GLU A 1 116 ? 77.675 53.530 32.942 1.00 42.50 116 GLU A O 1
ATOM 781 N N . LYS A 1 117 ? 76.619 52.229 31.455 1.00 42.28 117 LYS A N 1
ATOM 782 C CA . LYS A 1 117 ? 76.113 53.373 30.707 1.00 41.46 117 LYS A CA 1
ATOM 783 C C . LYS A 1 117 ? 74.989 54.059 31.464 1.00 40.04 117 LYS A C 1
ATOM 784 O O . LYS A 1 117 ? 75.005 55.276 31.630 1.00 40.91 117 LYS A O 1
ATOM 790 N N . ILE A 1 118 ? 74.019 53.279 31.925 1.00 36.94 118 ILE A N 1
ATOM 791 C CA . ILE A 1 118 ? 72.906 53.835 32.672 1.00 35.21 118 ILE A CA 1
ATOM 792 C C . ILE A 1 118 ? 73.382 54.718 33.830 1.00 35.73 118 ILE A C 1
ATOM 793 O O . ILE A 1 118 ? 73.112 55.914 33.834 1.00 35.90 118 ILE A O 1
ATOM 798 N N . VAL A 1 119 ? 74.092 54.135 34.800 1.00 35.81 119 VAL A N 1
ATOM 799 C CA . VAL A 1 119 ? 74.561 54.884 35.973 1.00 35.49 119 VAL A CA 1
ATOM 800 C C . VAL A 1 119 ? 75.307 56.140 35.605 1.00 37.05 119 VAL A C 1
ATOM 801 O O . VAL A 1 119 ? 75.053 57.221 36.151 1.00 37.34 119 VAL A O 1
ATOM 805 N N . GLN A 1 120 ? 76.236 56.000 34.674 1.00 38.80 120 GLN A N 1
ATOM 806 C CA . GLN A 1 120 ? 76.995 57.147 34.217 1.00 39.55 120 GLN A CA 1
ATOM 807 C C . GLN A 1 120 ? 76.064 58.198 33.587 1.00 38.26 120 GLN A C 1
ATOM 808 O O . GLN A 1 120 ? 76.307 59.392 33.723 1.00 36.85 120 GLN A O 1
ATOM 814 N N . ASP A 1 121 ? 75.012 57.749 32.902 1.00 38.31 121 ASP A N 1
ATOM 815 C CA . ASP A 1 121 ? 74.047 58.663 32.298 1.00 39.62 121 ASP A CA 1
ATOM 816 C C . ASP A 1 121 ? 73.252 59.337 33.404 1.00 39.87 121 ASP A C 1
ATOM 817 O O . ASP A 1 121 ? 72.997 60.539 33.354 1.00 41.11 121 ASP A O 1
ATOM 822 N N . ALA A 1 122 ? 72.857 58.562 34.408 1.00 39.70 122 ALA A N 1
ATOM 823 C CA . ALA A 1 122 ? 72.079 59.110 35.511 1.00 39.34 122 ALA A CA 1
ATOM 824 C C . ALA A 1 122 ? 72.896 60.148 36.266 1.00 38.94 122 ALA A C 1
ATOM 825 O O . ALA A 1 122 ? 72.359 61.133 36.768 1.00 39.86 122 ALA A O 1
ATOM 827 N N . ASP A 1 123 ? 74.197 59.924 36.360 1.00 37.12 123 ASP A N 1
ATOM 828 C CA . ASP A 1 123 ? 75.035 60.880 37.047 1.00 37.40 123 ASP A CA 1
ATOM 829 C C . ASP A 1 123 ? 75.050 62.182 36.224 1.00 37.55 123 ASP A C 1
ATOM 830 O O . ASP A 1 123 ? 74.615 63.232 36.707 1.00 37.23 123 ASP A O 1
ATOM 835 N N . ARG A 1 124 ? 75.532 62.107 34.984 1.00 36.44 124 ARG A N 1
ATOM 836 C CA . ARG A 1 124 ? 75.585 63.279 34.115 1.00 36.58 124 ARG A CA 1
ATOM 837 C C . ARG A 1 124 ? 74.236 64.020 34.093 1.00 36.61 124 ARG A C 1
ATOM 838 O O . ARG A 1 124 ? 74.199 65.245 34.206 1.00 37.27 124 ARG A O 1
ATOM 846 N N . LEU A 1 125 ? 73.131 63.289 33.957 1.00 35.43 125 LEU A N 1
ATOM 847 C CA . LEU A 1 125 ? 71.810 63.919 33.931 1.00 34.26 125 LEU A CA 1
ATOM 848 C C . LEU A 1 125 ? 71.560 64.873 35.106 1.00 35.27 125 LEU A C 1
ATOM 849 O O . LEU A 1 125 ? 70.900 65.903 34.939 1.00 37.24 125 LEU A O 1
ATOM 854 N N . ASP A 1 126 ? 72.084 64.547 36.288 1.00 33.29 126 ASP A N 1
ATOM 855 C CA . ASP A 1 126 ? 71.864 65.398 37.454 1.00 32.28 126 ASP A CA 1
ATOM 856 C C . ASP A 1 126 ? 72.798 66.618 37.510 1.00 32.39 126 ASP A C 1
ATOM 857 O O . ASP A 1 126 ? 72.756 67.401 38.470 1.00 31.41 126 ASP A O 1
ATOM 862 N N . ALA A 1 127 ? 73.617 66.779 36.472 1.00 29.86 127 ALA A N 1
ATOM 863 C CA . ALA A 1 127 ? 74.569 67.869 36.393 1.00 27.56 127 ALA A CA 1
ATOM 864 C C . ALA A 1 127 ? 74.034 69.002 35.546 1.00 27.79 127 ALA A C 1
ATOM 865 O O . ALA A 1 127 ? 74.531 70.124 35.624 1.00 29.29 127 ALA A O 1
ATOM 867 N N . ILE A 1 128 ? 73.022 68.701 34.739 1.00 27.01 128 ILE A N 1
ATOM 868 C CA . ILE A 1 128 ? 72.416 69.691 33.849 1.00 27.44 128 ILE A CA 1
ATOM 869 C C . ILE A 1 128 ? 70.980 69.954 34.267 1.00 28.04 128 ILE A C 1
ATOM 870 O O . ILE A 1 128 ? 70.514 69.395 35.254 1.00 30.33 128 ILE A O 1
ATOM 875 N N . GLY A 1 129 ? 70.278 70.786 33.499 1.00 27.50 129 GLY A N 1
ATOM 876 C CA . GLY A 1 129 ? 68.903 71.125 33.821 1.00 26.37 129 GLY A CA 1
ATOM 877 C C . GLY A 1 129 ? 68.827 72.058 35.018 1.00 26.87 129 GLY A C 1
ATOM 878 O O . GLY A 1 129 ? 69.842 72.598 35.454 1.00 27.11 129 GLY A O 1
ATOM 879 N N . ALA A 1 130 ? 67.635 72.248 35.570 1.00 27.01 130 ALA A N 1
ATOM 880 C CA . ALA A 1 130 ? 67.490 73.141 36.713 1.00 28.39 130 ALA A CA 1
ATOM 881 C C . ALA A 1 130 ? 68.459 72.788 37.844 1.00 30.55 130 ALA A C 1
ATOM 882 O O . ALA A 1 130 ? 69.092 73.679 38.416 1.00 29.73 130 ALA A O 1
ATOM 884 N N . ILE A 1 131 ? 68.576 71.492 38.155 1.00 32.32 131 ILE A N 1
ATOM 885 C CA . ILE A 1 131 ? 69.474 70.998 39.216 1.00 33.51 131 ILE A CA 1
ATOM 886 C C . ILE A 1 131 ? 70.911 71.384 38.892 1.00 32.56 131 ILE A C 1
ATOM 887 O O . ILE A 1 131 ? 71.686 71.782 39.771 1.00 31.28 131 ILE A O 1
ATOM 892 N N . GLY A 1 132 ? 71.261 71.236 37.619 1.00 30.46 132 GLY A N 1
ATOM 893 C CA . GLY A 1 132 ? 72.593 71.587 37.179 1.00 30.33 132 GLY A CA 1
ATOM 894 C C . GLY A 1 132 ? 72.866 73.040 37.528 1.00 30.50 132 GLY A C 1
ATOM 895 O O . GLY A 1 132 ? 73.829 73.344 38.243 1.00 30.79 132 GLY A O 1
ATOM 896 N N . ILE A 1 133 ? 72.012 73.936 37.029 1.00 28.01 133 ILE A N 1
ATOM 897 C CA . ILE A 1 133 ? 72.155 75.365 37.293 1.00 26.11 133 ILE A CA 1
ATOM 898 C C . ILE A 1 133 ? 72.372 75.584 38.783 1.00 26.32 133 ILE A C 1
ATOM 899 O O . ILE A 1 133 ? 73.401 76.125 39.194 1.00 25.73 133 ILE A O 1
ATOM 904 N N . ALA A 1 134 ? 71.411 75.142 39.590 1.00 26.32 134 ALA A N 1
ATOM 905 C CA . ALA A 1 134 ? 71.509 75.291 41.042 1.00 27.32 134 ALA A CA 1
ATOM 906 C C . ALA A 1 134 ? 72.794 74.677 41.590 1.00 27.23 134 ALA A C 1
ATOM 907 O O . ALA A 1 134 ? 73.490 75.292 42.399 1.00 27.26 134 ALA A O 1
ATOM 909 N N . ARG A 1 135 ? 73.115 73.466 41.155 1.00 26.28 135 ARG A N 1
ATOM 910 C CA . ARG A 1 135 ? 74.318 72.838 41.660 1.00 26.10 135 ARG A CA 1
ATOM 911 C C . ARG A 1 135 ? 75.591 73.559 41.252 1.00 26.15 135 ARG A C 1
ATOM 912 O O . ARG A 1 135 ? 76.439 73.839 42.104 1.00 25.63 135 ARG A O 1
ATOM 920 N N . THR A 1 136 ? 75.723 73.881 39.968 1.00 25.75 136 THR A N 1
ATOM 921 C CA . THR A 1 136 ? 76.925 74.552 39.494 1.00 27.42 136 THR A CA 1
ATOM 922 C C . THR A 1 136 ? 77.117 75.949 40.090 1.00 28.69 136 THR A C 1
ATOM 923 O O . THR A 1 136 ? 78.246 76.363 40.351 1.00 28.89 136 THR A O 1
ATOM 927 N N . PHE A 1 137 ? 76.026 76.675 40.319 1.00 30.54 137 PHE A N 1
ATOM 928 C CA . PHE A 1 137 ? 76.148 77.992 40.925 1.00 32.02 137 PHE A CA 1
ATOM 929 C C . PHE A 1 137 ? 76.427 77.863 42.415 1.00 34.17 137 PHE A C 1
ATOM 930 O O . PHE A 1 137 ? 77.069 78.741 42.988 1.00 35.56 137 PHE A O 1
ATOM 938 N N . THR A 1 138 ? 75.956 76.790 43.056 1.00 36.14 138 THR A N 1
ATOM 939 C CA . THR A 1 138 ? 76.244 76.629 44.483 1.00 37.96 138 THR A CA 1
ATOM 940 C C . THR A 1 138 ? 77.703 76.262 44.630 1.00 40.79 138 THR A C 1
ATOM 941 O O . THR A 1 138 ? 78.352 76.628 45.605 1.00 39.72 138 THR A O 1
ATOM 945 N N . TYR A 1 139 ? 78.211 75.527 43.648 1.00 44.91 139 TYR A N 1
ATOM 946 C CA . TYR A 1 139 ? 79.604 75.110 43.660 1.00 49.37 139 TYR A CA 1
ATOM 947 C C . TYR A 1 139 ? 80.497 76.329 43.486 1.00 50.98 139 TYR A C 1
ATOM 948 O O . TYR A 1 139 ? 81.469 76.511 44.223 1.00 51.00 139 TYR A O 1
ATOM 957 N N . GLY A 1 140 ? 80.153 77.167 42.511 1.00 52.24 140 GLY A N 1
ATOM 958 C CA . GLY A 1 140 ? 80.925 78.374 42.269 1.00 53.14 140 GLY A CA 1
ATOM 959 C C . GLY A 1 140 ? 80.971 79.242 43.516 1.00 53.73 140 GLY A C 1
ATOM 960 O O . GLY A 1 140 ? 81.967 79.918 43.782 1.00 53.85 140 GLY A O 1
ATOM 961 N N . GLY A 1 141 ? 79.888 79.210 44.289 1.00 53.17 141 GLY A N 1
ATOM 962 C CA . GLY A 1 141 ? 79.811 79.998 45.505 1.00 54.42 141 GLY A CA 1
ATOM 963 C C . GLY A 1 141 ? 80.621 79.432 46.657 1.00 55.36 141 GLY A C 1
ATOM 964 O O . GLY A 1 141 ? 80.528 79.901 47.794 1.00 55.20 141 GLY A O 1
ATOM 965 N N . ALA A 1 142 ? 81.413 78.409 46.375 1.00 56.10 142 ALA A N 1
ATOM 966 C CA . ALA A 1 142 ? 82.239 77.809 47.408 1.00 56.35 142 ALA A CA 1
ATOM 967 C C . ALA A 1 142 ? 83.664 77.696 46.895 1.00 56.98 142 ALA A C 1
ATOM 968 O O . ALA A 1 142 ? 84.503 77.045 47.510 1.00 57.78 142 ALA A O 1
ATOM 970 N N . HIS A 1 143 ? 83.935 78.326 45.759 1.00 57.33 143 HIS A N 1
ATOM 971 C CA . HIS A 1 143 ? 85.274 78.292 45.182 1.00 58.89 143 HIS A CA 1
ATOM 972 C C . HIS A 1 143 ? 85.566 79.628 44.524 1.00 59.06 143 HIS A C 1
ATOM 973 O O . HIS A 1 143 ? 86.455 79.736 43.674 1.00 58.01 143 HIS A O 1
ATOM 980 N N . ASN A 1 144 ? 84.800 80.640 44.929 1.00 59.46 144 ASN A N 1
ATOM 981 C CA . ASN A 1 144 ? 84.928 81.996 44.403 1.00 58.53 144 ASN A CA 1
ATOM 982 C C . ASN A 1 144 ? 85.067 82.027 42.895 1.00 57.50 144 ASN A C 1
ATOM 983 O O . ASN A 1 144 ? 86.071 82.498 42.367 1.00 56.50 144 ASN A O 1
ATOM 988 N N . ARG A 1 145 ? 84.052 81.521 42.204 1.00 57.01 145 ARG A N 1
ATOM 989 C CA . ARG A 1 145 ? 84.069 81.508 40.751 1.00 57.62 145 ARG A CA 1
ATOM 990 C C . ARG A 1 145 ? 83.080 82.556 40.244 1.00 57.66 145 ARG A C 1
ATOM 991 O O . ARG A 1 145 ? 81.866 82.343 40.261 1.00 57.68 145 ARG A O 1
ATOM 999 N N . GLU A 1 146 ? 83.610 83.689 39.797 1.00 57.73 146 GLU A N 1
ATOM 1000 C CA . GLU A 1 146 ? 82.783 84.782 39.299 1.00 58.36 146 GLU A CA 1
ATOM 1001 C C . GLU A 1 146 ? 81.637 84.271 38.418 1.00 57.32 146 GLU A C 1
ATOM 1002 O O . GLU A 1 146 ? 81.843 83.448 37.521 1.00 57.85 146 GLU A O 1
ATOM 1008 N N . ILE A 1 147 ? 80.426 84.748 38.697 1.00 55.31 147 ILE A N 1
ATOM 1009 C CA . ILE A 1 147 ? 79.243 84.346 37.942 1.00 52.16 147 ILE A CA 1
ATOM 1010 C C . ILE A 1 147 ? 79.511 84.411 36.444 1.00 53.22 147 ILE A C 1
ATOM 1011 O O . ILE A 1 147 ? 79.315 83.431 35.722 1.00 52.05 147 ILE A O 1
ATOM 1016 N N . ALA A 1 148 ? 79.974 85.569 35.988 1.00 55.00 148 ALA A N 1
ATOM 1017 C CA . ALA A 1 148 ? 80.270 85.772 34.577 1.00 57.45 148 ALA A CA 1
ATOM 1018 C C . ALA A 1 148 ? 81.280 86.886 34.414 1.00 59.44 148 ALA A C 1
ATOM 1019 O O . ALA A 1 148 ? 81.738 87.462 35.395 1.00 59.70 148 ALA A O 1
ATOM 1021 N N . ASN A 1 149 ? 81.616 87.193 33.167 1.00 63.11 149 ASN A N 1
ATOM 1022 C CA . ASN A 1 149 ? 82.584 88.243 32.892 1.00 66.95 149 ASN A CA 1
ATOM 1023 C C . ASN A 1 149 ? 82.743 88.461 31.385 1.00 70.30 149 ASN A C 1
ATOM 1024 O O . ASN A 1 149 ? 83.578 87.818 30.751 1.00 71.19 149 ASN A O 1
ATOM 1029 N N . GLN A 1 150 ? 81.947 89.367 30.817 1.00 74.29 150 GLN A N 1
ATOM 1030 C CA . GLN A 1 150 ? 81.999 89.645 29.377 1.00 77.64 150 GLN A CA 1
ATOM 1031 C C . GLN A 1 150 ? 83.417 89.797 28.845 1.00 79.71 150 GLN A C 1
ATOM 1032 O O . GLN A 1 150 ? 83.742 89.302 27.764 1.00 80.35 150 GLN A O 1
ATOM 1038 N N . ASN A 1 151 ? 84.258 90.480 29.611 1.00 81.35 151 ASN A N 1
ATOM 1039 C CA . ASN A 1 151 ? 85.632 90.712 29.206 1.00 81.70 151 ASN A CA 1
ATOM 1040 C C . ASN A 1 151 ? 86.607 89.876 30.041 1.00 80.72 151 ASN A C 1
ATOM 1041 O O . ASN A 1 151 ? 86.730 88.666 29.849 1.00 78.37 151 ASN A O 1
ATOM 1046 N N . PRO A 1 153 ? 86.003 85.450 30.158 1.00 72.25 153 PRO A N 1
ATOM 1047 C CA . PRO A 1 153 ? 85.175 84.253 30.344 1.00 73.24 153 PRO A CA 1
ATOM 1048 C C . PRO A 1 153 ? 86.004 82.978 30.506 1.00 74.42 153 PRO A C 1
ATOM 1049 O O . PRO A 1 153 ? 85.519 81.884 30.222 1.00 75.71 153 PRO A O 1
ATOM 1053 N N . LYS A 1 154 ? 87.245 83.112 30.962 1.00 75.22 154 LYS A N 1
ATOM 1054 C CA . LYS A 1 154 ? 88.115 81.948 31.117 1.00 75.55 154 LYS A CA 1
ATOM 1055 C C . LYS A 1 154 ? 87.781 81.049 32.306 1.00 73.95 154 LYS A C 1
ATOM 1056 O O . LYS A 1 154 ? 88.076 79.853 32.284 1.00 74.61 154 LYS A O 1
ATOM 1062 N N . ASN A 1 155 ? 87.164 81.602 33.342 1.00 70.85 155 ASN A N 1
ATOM 1063 C CA . ASN A 1 155 ? 86.839 80.781 34.497 1.00 68.49 155 ASN A CA 1
ATOM 1064 C C . ASN A 1 155 ? 85.490 81.113 35.078 1.00 66.59 155 ASN A C 1
ATOM 1065 O O . ASN A 1 155 ? 85.129 80.632 36.151 1.00 67.29 155 ASN A O 1
ATOM 1070 N N . THR A 1 156 ? 84.736 81.932 34.358 1.00 63.31 156 THR A N 1
ATOM 1071 C CA . THR A 1 156 ? 83.418 82.314 34.814 1.00 57.95 156 THR A CA 1
ATOM 1072 C C . THR A 1 156 ? 82.487 81.107 34.752 1.00 53.74 156 THR A C 1
ATOM 1073 O O . THR A 1 156 ? 82.557 80.291 33.825 1.00 51.25 156 THR A O 1
ATOM 1077 N N . THR A 1 157 ? 81.641 80.989 35.770 1.00 49.70 157 THR A N 1
ATOM 1078 C CA . THR A 1 157 ? 80.668 79.909 35.853 1.00 46.22 157 THR A CA 1
ATOM 1079 C C . THR A 1 157 ? 79.858 79.875 34.548 1.00 45.50 157 THR A C 1
ATOM 1080 O O . THR A 1 157 ? 79.594 78.802 33.999 1.00 44.79 157 THR A O 1
ATOM 1084 N N . LEU A 1 158 ? 79.479 81.049 34.040 1.00 43.65 158 LEU A N 1
ATOM 1085 C CA . LEU A 1 158 ? 78.726 81.107 32.791 1.00 42.06 158 LEU A CA 1
ATOM 1086 C C . LEU A 1 158 ? 79.428 80.305 31.711 1.00 41.73 158 LEU A C 1
ATOM 1087 O O . LEU A 1 158 ? 78.790 79.550 30.993 1.00 42.70 158 LEU A O 1
ATOM 1092 N N . GLN A 1 159 ? 80.742 80.462 31.598 1.00 41.94 159 GLN A N 1
ATOM 1093 C CA . GLN A 1 159 ? 81.491 79.754 30.569 1.00 42.24 159 GLN A CA 1
ATOM 1094 C C . GLN A 1 159 ? 81.449 78.237 30.752 1.00 40.99 159 GLN A C 1
ATOM 1095 O O . GLN A 1 159 ? 81.472 77.484 29.773 1.00 38.94 159 GLN A O 1
ATOM 1101 N N . HIS A 1 160 ? 81.382 77.795 32.003 1.00 39.66 160 HIS A N 1
ATOM 1102 C CA . HIS A 1 160 ? 81.303 76.373 32.294 1.00 39.08 160 HIS A CA 1
ATOM 1103 C C . HIS A 1 160 ? 80.092 75.782 31.543 1.00 38.68 160 HIS A C 1
ATOM 1104 O O . HIS A 1 160 ? 80.112 74.626 31.111 1.00 38.13 160 HIS A O 1
ATOM 1111 N 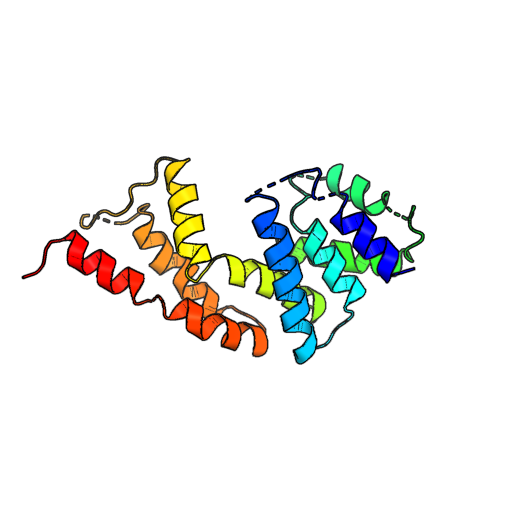N . PHE A 1 161 ? 79.041 76.582 31.374 1.00 38.15 161 PHE A N 1
ATOM 1112 C CA . PHE A 1 161 ? 77.865 76.119 30.641 1.00 37.97 161 PHE A CA 1
ATOM 1113 C C . PHE A 1 161 ? 78.179 75.876 29.168 1.00 38.72 161 PHE A C 1
ATOM 1114 O O . PHE A 1 161 ? 77.662 74.942 28.563 1.00 39.66 161 PHE 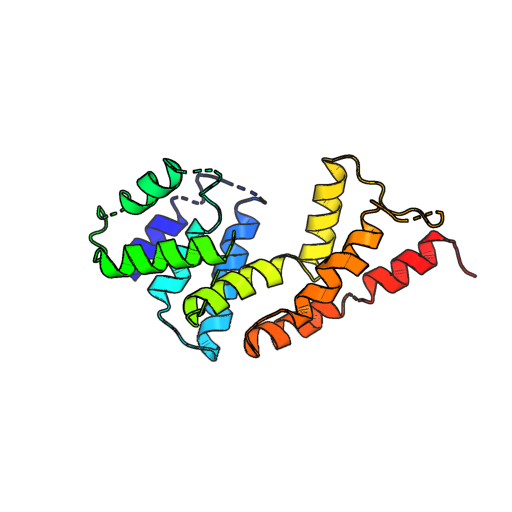A O 1
ATOM 1122 N N . TYR A 1 162 ? 79.019 76.719 28.584 1.00 38.93 162 TYR A N 1
ATOM 1123 C CA . TYR A 1 162 ? 79.371 76.545 27.185 1.00 39.12 162 TYR A CA 1
ATOM 1124 C C . TYR A 1 162 ? 80.453 75.488 26.967 1.00 40.01 162 TYR A C 1
ATOM 1125 O O . TYR A 1 162 ? 80.532 74.887 25.897 1.00 38.89 162 TYR A O 1
ATOM 1134 N N . ASP A 1 163 ? 81.273 75.258 27.987 1.00 41.10 163 ASP A N 1
ATOM 1135 C CA . ASP A 1 163 ? 82.357 74.292 27.884 1.00 43.23 163 ASP A CA 1
ATOM 1136 C C . ASP A 1 163 ? 81.959 72.863 28.229 1.00 43.72 163 ASP A C 1
ATOM 1137 O O . ASP A 1 163 ? 82.333 71.937 27.514 1.00 45.04 163 ASP A O 1
ATOM 1142 N N . LYS A 1 164 ? 81.215 72.677 29.318 1.00 43.20 164 LYS A N 1
ATOM 1143 C CA . LYS A 1 164 ? 80.790 71.339 29.723 1.00 41.97 164 LYS A CA 1
ATOM 1144 C C . LYS A 1 164 ? 79.288 71.134 29.659 1.00 40.11 164 LYS A C 1
ATOM 1145 O O . LYS A 1 164 ? 78.764 70.611 28.687 1.00 39.81 164 LYS A O 1
ATOM 1151 N N . LEU A 1 165 ? 78.617 71.548 30.725 1.00 38.81 165 LEU A N 1
ATOM 1152 C CA . LEU A 1 165 ? 77.183 71.408 30.876 1.00 37.69 165 LEU A CA 1
ATOM 1153 C C . LEU A 1 165 ? 76.359 71.240 29.610 1.00 37.64 165 LEU A C 1
ATOM 1154 O O . LEU A 1 165 ? 75.804 70.164 29.377 1.00 38.61 165 LEU A O 1
ATOM 1159 N N . LEU A 1 166 ? 76.267 72.290 28.796 1.00 37.26 166 LEU A N 1
ATOM 1160 C CA . LEU A 1 166 ? 75.485 72.247 27.554 1.00 35.98 166 LEU A CA 1
ATOM 1161 C C . LEU A 1 166 ? 75.852 71.097 26.619 1.00 35.64 166 LEU A C 1
ATOM 1162 O O . LEU A 1 166 ? 75.014 70.632 25.840 1.00 34.99 166 LEU A O 1
ATOM 1167 N N . LEU A 1 167 ? 77.099 70.645 26.718 1.00 35.60 167 LEU A N 1
ATOM 1168 C CA . LEU A 1 167 ? 77.615 69.538 25.918 1.00 37.69 167 LEU A CA 1
ATOM 1169 C C . LEU A 1 167 ? 77.233 68.155 26.452 1.00 39.50 167 LEU A C 1
ATOM 1170 O O . LEU A 1 167 ? 77.184 67.186 25.690 1.00 40.77 167 LEU A O 1
ATOM 1175 N N . ILE A 1 168 ? 76.989 68.065 27.759 1.00 40.06 168 ILE A N 1
ATOM 1176 C CA . ILE A 1 168 ? 76.629 66.805 28.398 1.00 40.44 168 ILE A CA 1
ATOM 1177 C C . ILE A 1 168 ? 75.426 66.166 27.718 1.00 41.19 168 ILE A C 1
ATOM 1178 O O . ILE A 1 168 ? 75.470 65.005 27.328 1.00 40.74 168 ILE A O 1
ATOM 1183 N N . LYS A 1 169 ? 74.353 66.929 27.579 1.00 42.89 169 LYS A N 1
ATOM 1184 C CA . LYS A 1 169 ? 73.142 66.436 26.938 1.00 44.83 169 LYS A CA 1
ATOM 1185 C C . LYS A 1 169 ? 73.404 65.551 25.716 1.00 45.59 169 LYS A C 1
ATOM 1186 O O . LYS A 1 169 ? 72.642 64.629 25.441 1.00 45.95 169 LYS A O 1
ATOM 1192 N N . ASP A 1 170 ? 74.484 65.816 24.993 1.00 47.47 170 ASP A N 1
ATOM 1193 C CA . ASP A 1 170 ? 74.794 65.036 23.793 1.00 49.14 170 ASP A CA 1
ATOM 1194 C C . ASP A 1 170 ? 75.741 63.852 23.989 1.00 48.37 170 ASP A C 1
ATOM 1195 O O . ASP A 1 170 ? 75.695 62.879 23.233 1.00 47.29 170 ASP A O 1
ATOM 1200 N N . GLN A 1 171 ? 76.613 63.963 24.987 1.00 47.82 171 GLN A N 1
ATOM 1201 C CA . GLN A 1 171 ? 77.575 62.923 25.318 1.00 46.78 171 GLN A CA 1
ATOM 1202 C C . GLN A 1 171 ? 76.856 61.722 25.961 1.00 44.15 171 GLN A C 1
ATOM 1203 O O . GLN A 1 171 ? 77.436 60.646 26.111 1.00 42.72 171 GLN A O 1
ATOM 1209 N N . LEU A 1 172 ? 75.593 61.910 26.341 1.00 41.34 172 LEU A N 1
ATOM 1210 C CA . LEU A 1 172 ? 74.806 60.842 26.948 1.00 39.04 172 LEU A CA 1
ATOM 1211 C C . LEU A 1 172 ? 74.826 59.598 26.072 1.00 39.03 172 LEU A C 1
ATOM 1212 O O . LEU A 1 172 ? 74.684 59.701 24.855 1.00 38.76 172 LEU A O 1
ATOM 1217 N N . ASN A 1 173 ? 74.998 58.420 26.666 1.00 37.62 173 ASN A N 1
ATOM 1218 C CA . ASN A 1 173 ? 75.026 57.219 25.837 1.00 38.65 173 ASN A CA 1
ATOM 1219 C C . ASN A 1 173 ? 73.805 56.326 26.001 1.00 38.04 173 ASN A C 1
ATOM 1220 O O . ASN A 1 173 ? 73.920 55.125 26.171 1.00 39.50 173 ASN A O 1
ATOM 1225 N N . THR A 1 174 ? 72.632 56.933 25.905 1.00 38.16 174 THR A N 1
ATOM 1226 C CA . THR A 1 174 ? 71.374 56.226 26.048 1.00 38.29 174 THR A CA 1
ATOM 1227 C C . THR A 1 174 ? 70.270 57.123 25.516 1.00 40.22 174 THR A C 1
ATOM 1228 O O . THR A 1 174 ? 70.191 58.308 25.866 1.00 40.97 174 THR A O 1
ATOM 1232 N N . GLU A 1 175 ? 69.410 56.561 24.681 1.00 40.58 175 GLU A N 1
ATOM 1233 C CA . GLU A 1 175 ? 68.315 57.335 24.134 1.00 39.86 175 GLU A CA 1
ATOM 1234 C C . GLU A 1 175 ? 67.327 57.726 25.214 1.00 38.32 175 GLU A C 1
ATOM 1235 O O . GLU A 1 175 ? 66.762 58.815 25.174 1.00 40.22 175 GLU A O 1
ATOM 1241 N N . THR A 1 176 ? 67.101 56.845 26.177 1.00 35.36 176 THR A N 1
ATOM 1242 C CA . THR A 1 176 ? 66.158 57.186 27.226 1.00 34.49 176 THR A CA 1
ATOM 1243 C C . THR A 1 176 ? 66.734 58.376 27.967 1.00 34.39 176 THR A C 1
ATOM 1244 O O . THR A 1 176 ? 66.056 59.383 28.170 1.00 33.12 176 THR A O 1
ATOM 1248 N N . ALA A 1 177 ? 67.999 58.264 28.352 1.00 34.45 177 ALA A N 1
ATOM 1249 C CA . ALA A 1 177 ? 68.660 59.353 29.046 1.00 33.50 177 ALA A CA 1
ATOM 1250 C C . ALA A 1 177 ? 68.539 60.644 28.237 1.00 31.83 177 ALA A C 1
ATOM 1251 O O . ALA A 1 177 ? 68.211 61.688 28.800 1.00 32.73 177 ALA A O 1
ATOM 1253 N N . LYS A 1 178 ? 68.780 60.575 26.924 1.00 30.38 178 LYS A N 1
ATOM 1254 C CA . LYS A 1 178 ? 68.685 61.765 26.056 1.00 28.56 178 LYS A CA 1
ATOM 1255 C C . LYS A 1 178 ? 67.326 62.436 26.048 1.00 28.70 178 LYS A C 1
ATOM 1256 O O . LYS A 1 178 ? 67.248 63.653 25.916 1.00 30.74 178 LYS A O 1
ATOM 1262 N N . THR A 1 179 ? 66.253 61.665 26.171 1.00 29.22 179 THR A N 1
ATOM 1263 C CA . THR A 1 179 ? 64.949 62.297 26.153 1.00 31.10 179 THR A CA 1
ATOM 1264 C C . THR A 1 179 ? 64.625 62.848 27.531 1.00 32.73 179 THR A C 1
ATOM 1265 O O . THR A 1 179 ? 63.902 63.827 27.641 1.00 33.62 179 THR A O 1
ATOM 1269 N N . ILE A 1 180 ? 65.156 62.256 28.596 1.00 35.36 180 ILE A N 1
ATOM 1270 C CA . ILE A 1 180 ? 64.848 62.836 29.900 1.00 39.70 180 ILE A CA 1
ATOM 1271 C C . ILE A 1 180 ? 65.791 63.991 30.147 1.00 41.55 180 ILE A C 1
ATOM 1272 O O . ILE A 1 180 ? 65.797 64.603 31.212 1.00 44.16 180 ILE A O 1
ATOM 1277 N N . ALA A 1 181 ? 66.571 64.304 29.125 1.00 42.10 181 ALA A N 1
ATOM 1278 C CA . ALA A 1 181 ? 67.508 65.402 29.207 1.00 43.84 181 ALA A CA 1
ATOM 1279 C C . ALA A 1 181 ? 66.948 66.572 28.409 1.00 45.68 181 ALA A C 1
ATOM 1280 O O . ALA A 1 181 ? 67.390 67.707 28.566 1.00 46.29 181 ALA A O 1
ATOM 1282 N N . LYS A 1 182 ? 65.970 66.292 27.551 1.00 47.56 182 LYS A N 1
ATOM 1283 C CA . LYS A 1 182 ? 65.381 67.327 26.718 1.00 48.99 182 LYS A CA 1
ATOM 1284 C C . LYS A 1 182 ? 64.848 68.496 27.537 1.00 48.98 182 LYS A C 1
ATOM 1285 O O . LYS A 1 182 ? 65.323 69.622 27.389 1.00 49.84 182 LYS A O 1
ATOM 1291 N N . GLU A 1 183 ? 63.867 68.249 28.397 1.00 48.03 183 GLU A N 1
ATOM 1292 C CA . GLU A 1 183 ? 63.331 69.339 29.212 1.00 47.34 183 GLU A CA 1
ATOM 1293 C C . GLU A 1 183 ? 64.440 70.086 29.949 1.00 45.73 183 GLU A C 1
ATOM 1294 O O . GLU A 1 183 ? 64.376 71.308 30.114 1.00 46.41 183 GLU A O 1
ATOM 1300 N N . LYS A 1 184 ? 65.455 69.348 30.389 1.00 42.55 184 LYS A N 1
ATOM 1301 C CA . LYS A 1 184 ? 66.569 69.945 31.102 1.00 39.75 184 LYS A CA 1
ATOM 1302 C C . LYS A 1 184 ? 67.384 70.851 30.188 1.00 39.66 184 LYS A C 1
ATOM 1303 O O . LYS A 1 184 ? 67.579 72.026 30.494 1.00 41.18 184 LYS A O 1
ATOM 1309 N N . GLN A 1 185 ? 67.851 70.309 29.066 1.00 38.34 185 GLN A N 1
ATOM 1310 C CA . GLN A 1 185 ? 68.645 71.083 28.114 1.00 36.34 185 GLN A CA 1
ATOM 1311 C C . GLN A 1 185 ? 67.879 72.308 27.643 1.00 36.04 185 GLN A C 1
ATOM 1312 O O . GLN A 1 185 ? 68.461 73.219 27.064 1.00 35.39 185 GLN A O 1
ATOM 1318 N N . LYS A 1 186 ? 66.571 72.328 27.871 1.00 35.57 186 LYS A N 1
ATOM 1319 C CA . LYS A 1 186 ? 65.790 73.473 27.440 1.00 36.92 186 LYS A CA 1
ATOM 1320 C C . LYS A 1 186 ? 65.869 74.595 28.452 1.00 37.44 186 LYS A C 1
ATOM 1321 O O . LYS A 1 186 ? 66.407 75.659 28.158 1.00 38.30 186 LYS A O 1
ATOM 1327 N N . ILE A 1 187 ? 65.338 74.355 29.646 1.00 37.52 187 ILE A N 1
ATOM 1328 C CA . ILE A 1 187 ? 65.346 75.364 30.697 1.00 35.61 187 ILE A CA 1
ATOM 1329 C C . ILE A 1 187 ? 66.755 75.924 30.883 1.00 36.60 187 ILE A C 1
ATOM 1330 O O . ILE A 1 187 ? 66.945 77.098 31.181 1.00 36.34 187 ILE A O 1
ATOM 1343 N N . GLN A 1 189 ? 68.974 76.176 28.512 1.00 40.80 189 GLN A N 1
ATOM 1344 C CA . GLN A 1 189 ? 69.195 77.049 27.370 1.00 39.28 189 GLN A CA 1
ATOM 1345 C C . GLN A 1 189 ? 68.458 78.374 27.613 1.00 38.57 189 GLN A C 1
ATOM 1346 O O . GLN A 1 189 ? 69.022 79.452 27.422 1.00 38.61 189 GLN A O 1
ATOM 1352 N N . ASP A 1 190 ? 67.206 78.287 28.052 1.00 37.17 190 ASP A N 1
ATOM 1353 C CA . ASP A 1 190 ? 66.430 79.480 28.344 1.00 36.03 190 ASP A CA 1
ATOM 1354 C C . ASP A 1 190 ? 67.098 80.282 29.442 1.00 35.05 190 ASP A C 1
ATOM 1355 O O . ASP A 1 190 ? 67.233 81.501 29.338 1.00 36.01 190 ASP A O 1
ATOM 1360 N N . PHE A 1 191 ? 67.519 79.598 30.497 1.00 33.48 191 PHE A N 1
ATOM 1361 C CA . PHE A 1 191 ? 68.181 80.278 31.594 1.00 30.78 191 PHE A CA 1
ATOM 1362 C C . PHE A 1 191 ? 69.387 81.056 31.067 1.00 31.45 191 PHE A C 1
ATOM 1363 O O . PHE A 1 191 ? 69.516 82.252 31.330 1.00 31.42 191 PHE A O 1
ATOM 1371 N N . ILE A 1 192 ? 70.263 80.388 30.316 1.00 31.85 192 ILE A N 1
ATOM 1372 C CA . ILE A 1 192 ? 71.436 81.062 29.760 1.00 33.46 192 ILE A CA 1
ATOM 1373 C C . ILE A 1 192 ? 71.069 82.284 28.912 1.00 35.19 192 ILE A C 1
ATOM 1374 O O . ILE A 1 192 ? 71.591 83.383 29.134 1.00 35.25 192 ILE A O 1
ATOM 1379 N N . GLN A 1 193 ? 70.180 82.099 27.944 1.00 35.38 193 GLN A N 1
ATOM 1380 C CA . GLN A 1 193 ? 69.774 83.216 27.117 1.00 36.34 193 GLN A CA 1
ATOM 1381 C C . GLN A 1 193 ? 69.406 84.371 28.032 1.00 34.87 193 GLN A C 1
ATOM 1382 O O . GLN A 1 193 ? 70.006 85.437 27.962 1.00 34.79 193 GLN A O 1
ATOM 1388 N N . ALA A 1 194 ? 68.450 84.136 28.921 1.00 33.89 194 ALA A N 1
ATOM 1389 C CA . ALA A 1 194 ? 68.005 85.158 29.856 1.00 32.81 194 ALA A CA 1
ATOM 1390 C C . ALA A 1 194 ? 69.149 85.751 30.679 1.00 33.24 194 ALA A C 1
ATOM 1391 O O . ALA A 1 194 ? 6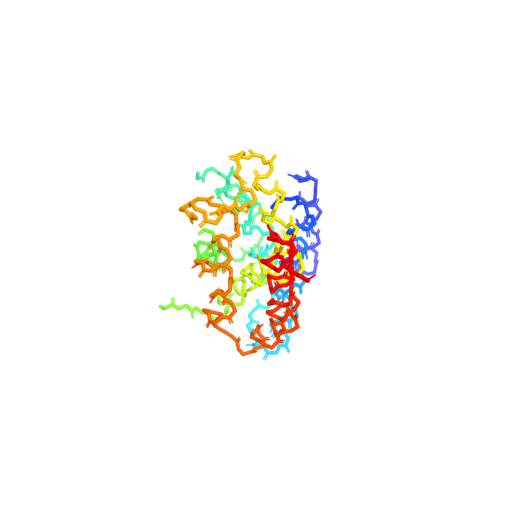9.132 86.938 30.987 1.00 32.32 194 ALA A O 1
ATOM 1393 N N . LEU A 1 195 ? 70.144 84.944 31.039 1.00 35.02 195 LEU A N 1
ATOM 1394 C CA . LEU A 1 195 ? 71.249 85.473 31.833 1.00 36.47 195 LEU A CA 1
ATOM 1395 C C . LEU A 1 195 ? 71.995 86.525 31.025 1.00 39.03 195 LEU A C 1
ATOM 1396 O O . LEU A 1 195 ? 71.968 87.705 31.364 1.00 40.82 195 LEU A O 1
ATOM 1401 N N . GLU A 1 196 ? 72.639 86.094 29.942 1.00 41.76 196 GLU A N 1
ATOM 1402 C CA . GLU A 1 196 ? 73.423 86.994 29.091 1.00 42.76 196 GLU A CA 1
ATOM 1403 C C . GLU A 1 196 ? 72.670 88.240 28.665 1.00 42.29 196 GLU A C 1
ATOM 1404 O O . GLU A 1 196 ? 73.273 89.254 28.310 1.00 43.37 196 GLU A O 1
ATOM 1410 N N . LYS A 1 197 ? 71.350 88.164 28.713 1.00 40.62 197 LYS A N 1
ATOM 1411 C CA . LYS A 1 197 ? 70.536 89.287 28.318 1.00 40.19 197 LYS A CA 1
ATOM 1412 C C . LYS A 1 197 ? 70.408 90.293 29.451 1.00 40.00 197 LYS A C 1
ATOM 1413 O O . LYS A 1 197 ? 70.652 91.477 29.253 1.00 39.75 197 LYS A O 1
ATOM 1419 N N . GLU A 1 198 ? 70.042 89.835 30.643 1.00 40.99 198 GLU A N 1
ATOM 1420 C CA . GLU A 1 198 ? 69.907 90.766 31.757 1.00 41.82 198 GLU A CA 1
ATOM 1421 C C . GLU A 1 198 ? 71.238 91.003 32.435 1.00 42.78 198 GLU A C 1
ATOM 1422 O O . GLU A 1 198 ? 71.325 91.715 33.432 1.00 43.73 198 GLU A O 1
ATOM 1428 N N . LEU A 1 199 ? 72.288 90.434 31.862 1.00 43.91 199 LEU A N 1
ATOM 1429 C CA . LEU A 1 199 ? 73.619 90.575 32.433 1.00 45.34 199 LEU A CA 1
ATOM 1430 C C . LEU A 1 199 ? 74.310 91.816 31.863 1.00 46.67 199 LEU A C 1
ATOM 1431 O O . LEU A 1 199 ? 75.374 92.233 32.330 1.00 44.62 199 LEU A O 1
ATOM 1436 N N . LYS A 1 200 ? 73.673 92.404 30.857 1.00 49.72 200 LYS A N 1
ATOM 1437 C CA . LYS A 1 200 ? 74.184 93.596 30.196 1.00 53.75 200 LYS A CA 1
ATOM 1438 C C . LYS A 1 200 ? 73.118 94.689 30.147 1.00 55.49 200 LYS A C 1
ATOM 1439 O O . LYS A 1 200 ? 73.378 95.807 29.700 1.00 55.28 200 LYS A O 1
ATOM 1445 N N . VAL A 1 201 ? 71.924 94.349 30.625 1.00 58.40 201 VAL A N 1
ATOM 1446 C CA . VAL A 1 201 ? 70.782 95.257 30.648 1.00 61.47 201 VAL A CA 1
ATOM 1447 C C . VAL A 1 201 ? 70.453 95.720 29.234 1.00 65.10 201 VAL A C 1
ATOM 1448 O O . VAL A 1 201 ? 70.901 96.781 28.809 1.00 66.90 201 VAL A O 1
ATOM 1452 N N . LEU A 1 202 ? 69.671 94.925 28.506 1.00 68.69 202 LEU A N 1
ATOM 1453 C CA . LEU A 1 202 ? 69.307 95.260 27.126 1.00 72.00 202 LEU A CA 1
ATOM 1454 C C . LEU A 1 202 ? 67.855 95.714 26.976 1.00 75.07 202 LEU A C 1
ATOM 1455 O O . LEU A 1 202 ? 66.930 94.943 27.230 1.00 76.59 202 LEU A O 1
ATOM 1460 N N . GLU A 1 203 ? 67.667 96.966 26.556 1.00 78.54 203 GLU A N 1
ATOM 1461 C CA . GLU A 1 203 ? 66.333 97.549 26.353 1.00 81.99 203 GLU A CA 1
ATOM 1462 C C . GLU A 1 203 ? 66.423 99.020 25.914 1.00 83.03 203 GLU A C 1
ATOM 1463 O O . GLU A 1 203 ? 65.979 99.904 26.684 1.00 82.24 203 GLU A O 1
#

B-factor: mean 48.27, std 14.65, range [20.13, 94.49]

Radius of gyration: 18.26 Å; Cα contacts (8 Å, |Δi|>4): 185; chains: 1; bounding box: 28×61×34 Å

Sequence (176 aa):
NKEEIILSAKNWHSHFHDWSHIKRVWKLSKEIQSKEGGDLFTIELAALFHDYSDQEATKTLINWETKEIPSELIKKIIRIIQSVSALTIEEKIVQDADRLDAIGAIGIARTFTYGGAHNREIANQNPKNTTLQHFYDKLLLIKDQLNTETAKTIAKEKQKIQDFIQALEKELKVLE

Secondary structure (DSSP, 8-state):
-HHHHHHHHHH--TT---HHHHHHHHHHHHHHHHHH-S-HHHHHHHHHHTT----HHHHHHHH--TT---HHHHHHHHHHHHHH----HHHHHHHHHHHHTTSHHHHHHHHHHHHTTTT--S------S-HHHHIIIIIHHHHHH---HHHHHTTHHHHH--HHHHHHHHHTTT--

Foldseek 3Di:
DLVVLLVVLLVVLVVWVGNVLLVQLLVQLLVQCVPVPDDNSLLNNLSSCLPQPCVVSLVVVLVSVVVVDPVVSNVSSVVLSVLACVPDVSSLSSNLSNLLCCFAPNVVVVLVVVCVVVVAACDDPVHPGHSLVCCVVPHLCSLPVRDGVVSNVVCVNRNPVVVVSVVCVDVVVPDD

Nearest PDB structures (foldseek):
  3b57-assembly1_A-2  TM=1.006E+00  e=1.543E-24  Listeria innocua Clip11262
  3dto-assembly1_B  TM=8.981E-01  e=1.092E-10  unclassified
  5dqw-assembly1_A  TM=9.157E-01  e=3.381E-10  Bacillus subtilis
  3djb-assembly1_B  TM=8.917E-01  e=8.189E-10  [Bacillus thuringiensis] serovar konkukian
  5ihy-assembly1_A  TM=8.708E-01  e=2.298E-09  Bacillus subtilis

InterPro domains:
  IPR003607 HD/PDEase domain [SM00471] (22-137)
  IPR003607 HD/PDEase domain [cd00077] (24-132)
  IPR006674 HD domain [PF01966] (27-127)

Solvent-accessible surface area: 10414 Å² total

CATH classification: 1.10.472.50 (+1 more: 1.20.58.1910)